Protein AF-A0A7X8H1H9-F1 (afdb_monomer_lite)

Radius of gyration: 20.35 Å; chains: 1; bounding box: 65×46×43 Å

Secondary structure (DSSP, 8-state):
-------------------EEEEEE--STT--SEEEEEEEEEEETTEEEEEEEEEEE-SSTT--EEEEEEEEEEEEESSTT-SEEEEEEEEEEEEEETTEEEEEEEEEEEEEEEEEE-TTSSEEEEEEEEEEEETTTEEEEEEEEEEEEEEETTTTEEEEEEEEE-

Sequence (166 aa):
MRKETTVFFAFLPLAAMAQNFQLHYDFGQGRHYVTTTFEMFKPDEWGNTFFFVDYDFNMDRDHNASLSYMELARCFSLGKTSPFSVQVEYNGGLFAMEGAAFPIQHAFLAGLDYGWHNHNFDRFLNFKVLYKNIVGKHPLSFQLTGVWDLSFYNKRISVCGFADFW

Foldseek 3Di:
DDDDDDDDDDPDPDVDLDFDWDWDQDPDDVRRWIKIKGWDWAADPFGIKIKMWMWTQDQDPVSHTFWTKMKIKDWGDPDPPAQKTKMWMWIWTWGHHVPDIDTGFIKIKIFMKGWDADPVRQKIKIWTWIFIQGPPPRRTDIKIKIWIWHADDPNPDIDTDMDMDD

Structure (mmCIF, N/CA/C/O backbone):
data_AF-A0A7X8H1H9-F1
#
_entry.id   AF-A0A7X8H1H9-F1
#
loop_
_atom_site.group_PDB
_atom_site.id
_atom_site.type_symbol
_atom_site.label_atom_id
_atom_site.label_alt_id
_atom_site.label_comp_id
_atom_site.label_asym_id
_atom_site.label_entity_id
_atom_site.label_seq_id
_atom_site.pdbx_PDB_ins_code
_atom_site.Cartn_x
_atom_site.Cartn_y
_atom_site.Cartn_z
_atom_site.occupancy
_atom_site.B_iso_or_equiv
_atom_site.auth_seq_id
_atom_site.auth_comp_id
_atom_site.auth_asym_id
_atom_site.auth_atom_id
_atom_site.pdbx_PDB_model_num
ATOM 1 N N . MET A 1 1 ? 48.770 -30.177 10.263 1.00 43.16 1 MET A N 1
ATOM 2 C CA . MET A 1 1 ? 47.544 -29.940 11.056 1.00 43.16 1 MET A CA 1
ATOM 3 C C . MET A 1 1 ? 46.744 -28.828 10.394 1.00 43.16 1 MET A C 1
ATOM 5 O O . MET A 1 1 ? 47.131 -27.671 10.505 1.00 43.16 1 MET A O 1
ATOM 9 N N . ARG A 1 2 ? 45.700 -29.167 9.626 1.00 41.50 2 ARG A N 1
ATOM 10 C CA . ARG A 1 2 ? 44.771 -28.172 9.069 1.00 41.50 2 ARG A CA 1
ATOM 11 C C . ARG A 1 2 ? 43.844 -27.727 10.201 1.00 41.50 2 ARG A C 1
ATOM 13 O O . ARG A 1 2 ? 43.256 -28.573 10.862 1.00 41.50 2 ARG A O 1
ATOM 20 N N . LYS A 1 3 ? 43.801 -26.425 10.477 1.00 45.12 3 LYS A N 1
ATOM 21 C CA . LYS A 1 3 ? 42.867 -25.844 11.445 1.00 45.12 3 LYS A CA 1
ATOM 22 C C . LYS A 1 3 ? 41.526 -25.707 10.732 1.00 45.12 3 LYS A C 1
ATOM 24 O O . LYS A 1 3 ? 41.422 -24.909 9.807 1.00 45.12 3 LYS A O 1
ATOM 29 N N . GLU A 1 4 ? 40.547 -26.516 11.111 1.00 51.12 4 GLU A N 1
ATOM 30 C CA . GLU A 1 4 ? 39.178 -26.354 10.630 1.00 51.12 4 GLU A CA 1
ATOM 31 C C . GLU A 1 4 ? 38.503 -25.263 11.459 1.00 51.12 4 GLU A C 1
ATOM 33 O O . GLU A 1 4 ? 38.287 -25.409 12.662 1.00 51.12 4 GLU A O 1
ATOM 38 N N . THR A 1 5 ? 38.235 -24.122 10.831 1.00 55.78 5 THR A N 1
ATOM 39 C CA . THR A 1 5 ? 37.478 -23.038 11.452 1.00 55.78 5 THR A CA 1
ATOM 40 C C . THR A 1 5 ? 35.996 -23.367 11.325 1.00 55.78 5 THR A C 1
ATOM 42 O O . THR A 1 5 ? 35.409 -23.216 10.259 1.00 55.78 5 THR A O 1
ATOM 45 N N . THR A 1 6 ? 35.390 -23.836 12.413 1.00 54.75 6 THR A N 1
ATOM 46 C CA . THR A 1 6 ? 33.934 -24.008 12.499 1.00 54.75 6 THR A CA 1
ATOM 47 C C . THR A 1 6 ? 33.301 -22.657 12.830 1.00 54.75 6 THR A C 1
ATOM 49 O O . THR A 1 6 ? 33.588 -22.084 13.880 1.00 54.75 6 THR A O 1
ATOM 52 N N . VAL A 1 7 ? 32.455 -22.136 11.940 1.00 53.81 7 VAL A N 1
ATOM 53 C CA . VAL A 1 7 ? 31.658 -20.925 12.185 1.00 53.81 7 VAL A CA 1
ATOM 54 C C . VAL A 1 7 ? 30.298 -21.351 12.729 1.00 53.81 7 VAL A C 1
ATOM 56 O O . VAL A 1 7 ? 29.532 -22.022 12.044 1.00 53.81 7 VAL A O 1
ATOM 59 N N . PHE A 1 8 ? 30.000 -20.965 13.968 1.00 43.31 8 PHE A N 1
ATOM 60 C CA . PHE A 1 8 ? 28.682 -21.140 14.575 1.00 43.31 8 PHE A CA 1
ATOM 61 C C . PHE A 1 8 ? 27.807 -19.930 14.220 1.00 43.31 8 PHE A C 1
ATOM 63 O O . PHE A 1 8 ? 28.036 -18.831 14.721 1.00 43.31 8 PHE A O 1
ATOM 70 N N . PHE A 1 9 ? 26.798 -20.122 13.368 1.00 42.84 9 PHE A N 1
ATOM 71 C CA . PHE A 1 9 ? 25.719 -19.147 13.202 1.00 42.84 9 PHE A CA 1
ATOM 72 C C . PHE A 1 9 ? 24.697 -19.353 14.323 1.00 42.84 9 PHE A C 1
ATOM 74 O O . PHE A 1 9 ? 23.871 -20.262 14.274 1.00 42.84 9 PHE A O 1
ATOM 81 N N . ALA A 1 10 ? 24.769 -18.520 15.358 1.00 50.84 10 ALA A N 1
ATOM 82 C CA . ALA A 1 10 ? 23.723 -18.442 16.367 1.00 50.84 10 ALA A CA 1
ATOM 83 C C . ALA A 1 10 ? 22.570 -17.582 15.824 1.00 50.84 10 ALA A C 1
ATOM 85 O O . ALA A 1 10 ? 22.675 -16.358 15.769 1.00 50.84 10 ALA A O 1
ATOM 86 N N . PHE A 1 11 ? 21.464 -18.215 15.425 1.00 46.91 11 PHE A N 1
ATOM 87 C CA . PHE A 1 11 ? 20.194 -17.520 15.213 1.00 46.91 11 PHE A CA 1
ATOM 88 C C . PHE A 1 11 ? 19.607 -17.164 16.582 1.00 46.91 11 PHE A C 1
ATOM 90 O O . PHE A 1 11 ? 18.949 -17.978 17.226 1.00 46.91 11 PHE A O 1
ATOM 97 N N . LEU A 1 12 ? 19.880 -15.947 17.049 1.00 45.72 12 LEU A N 1
ATOM 98 C CA . LEU A 1 12 ? 19.137 -15.355 18.155 1.00 45.72 12 LEU A CA 1
ATOM 99 C C . LEU A 1 12 ? 17.763 -14.926 17.620 1.00 45.72 12 LEU A C 1
ATOM 101 O O . LEU A 1 12 ? 17.720 -14.091 16.713 1.00 45.72 12 LEU A O 1
ATOM 105 N N . PRO A 1 13 ? 16.641 -15.439 18.153 1.00 44.22 13 PRO A N 1
ATOM 106 C CA . PRO A 1 13 ? 15.338 -14.869 17.863 1.00 44.22 13 PRO A CA 1
ATOM 107 C C . PRO A 1 13 ? 15.267 -13.512 18.570 1.00 44.22 13 PRO A C 1
ATOM 109 O O . PRO A 1 13 ? 14.879 -13.415 19.733 1.00 44.22 13 PRO A O 1
ATOM 112 N N . LEU A 1 14 ? 15.680 -12.443 17.885 1.00 49.53 14 LEU A N 1
ATOM 113 C CA . LEU A 1 14 ? 15.191 -11.116 18.238 1.00 49.53 14 LEU A CA 1
ATOM 114 C C . LEU A 1 14 ? 13.672 -11.171 18.096 1.00 49.53 14 LEU A C 1
ATOM 116 O O . LEU A 1 14 ? 13.172 -11.664 17.087 1.00 49.53 14 LEU A O 1
ATOM 120 N N . ALA A 1 15 ? 12.952 -10.702 19.114 1.00 48.34 15 ALA A N 1
ATOM 121 C CA . ALA A 1 15 ? 11.514 -10.498 19.042 1.00 48.34 15 ALA A CA 1
ATOM 122 C C . ALA A 1 15 ? 11.225 -9.606 17.825 1.00 48.34 15 ALA A C 1
ATOM 124 O O . ALA A 1 15 ? 11.414 -8.390 17.872 1.00 48.34 15 ALA A O 1
ATOM 125 N N . ALA A 1 16 ? 10.884 -10.235 16.70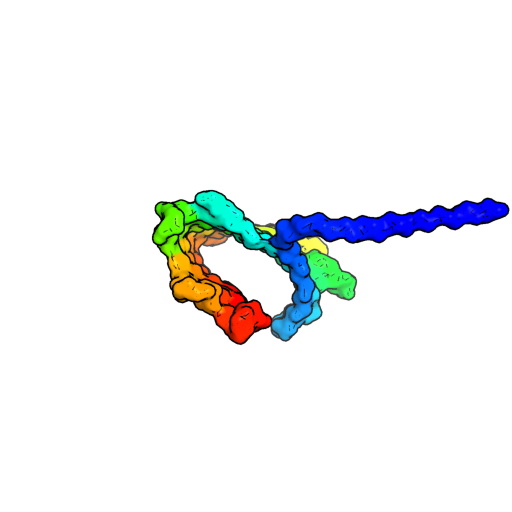2 1.00 47.84 16 ALA A N 1
ATOM 126 C CA . ALA A 1 16 ? 10.714 -9.554 15.440 1.00 47.84 16 ALA A CA 1
ATOM 127 C C . ALA A 1 16 ? 9.473 -8.672 15.564 1.00 47.84 16 ALA A C 1
ATOM 129 O O . ALA A 1 16 ? 8.355 -9.163 15.706 1.00 47.84 16 ALA A O 1
ATOM 130 N N . MET A 1 17 ? 9.678 -7.359 15.513 1.00 55.03 17 MET A N 1
ATOM 131 C CA . MET A 1 17 ? 8.639 -6.431 15.084 1.00 55.03 17 MET A CA 1
ATOM 132 C C . MET A 1 17 ? 8.402 -6.782 13.615 1.00 55.03 17 MET A C 1
ATOM 134 O O . MET A 1 17 ? 9.190 -6.382 12.763 1.00 55.03 17 MET A O 1
ATOM 138 N N . ALA A 1 18 ? 7.454 -7.684 13.360 1.00 58.75 18 ALA A N 1
ATOM 139 C CA . ALA A 1 18 ? 7.379 -8.416 12.104 1.00 58.75 18 ALA A CA 1
ATOM 140 C C . ALA A 1 18 ? 7.253 -7.458 10.911 1.00 58.75 18 ALA A C 1
ATOM 142 O O . ALA A 1 18 ? 6.259 -6.752 10.761 1.00 58.75 18 ALA A O 1
ATOM 143 N N . GLN A 1 19 ? 8.287 -7.447 10.076 1.00 69.25 19 GLN A N 1
ATOM 144 C CA . GLN A 1 19 ? 8.188 -7.047 8.685 1.00 69.25 19 GLN A CA 1
ATOM 145 C 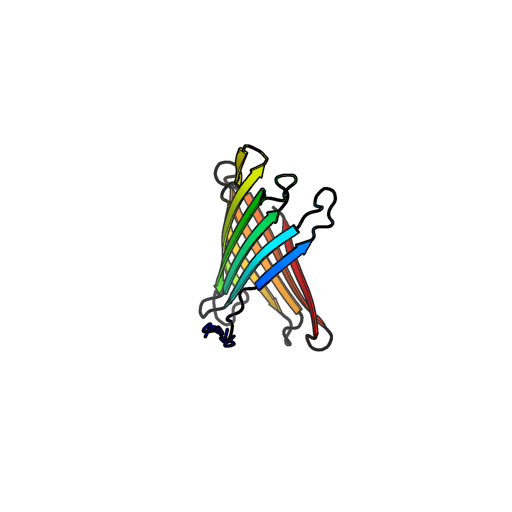C . GLN A 1 19 ? 7.778 -8.306 7.925 1.00 69.25 19 GLN A C 1
ATOM 147 O O . GLN A 1 19 ? 8.396 -9.362 8.090 1.00 69.25 19 GLN A O 1
ATOM 152 N N . ASN A 1 20 ? 6.690 -8.219 7.176 1.00 86.19 20 ASN A N 1
ATOM 153 C CA . ASN A 1 20 ? 6.129 -9.338 6.450 1.00 86.19 20 ASN A CA 1
ATOM 154 C C . ASN A 1 20 ? 6.823 -9.416 5.088 1.00 86.19 20 ASN A C 1
ATOM 156 O O . ASN A 1 20 ? 6.647 -8.535 4.249 1.00 86.19 20 ASN A O 1
ATOM 160 N N . PHE A 1 21 ? 7.661 -10.435 4.897 1.00 91.56 21 PHE A N 1
ATOM 161 C CA . PHE A 1 21 ? 8.276 -10.714 3.605 1.00 91.56 21 PHE A CA 1
ATOM 162 C C . PHE A 1 21 ? 7.556 -11.887 2.953 1.00 91.56 21 PHE A C 1
ATOM 164 O O . PHE A 1 21 ? 7.593 -13.010 3.461 1.00 91.56 21 PHE A O 1
ATOM 171 N N . GLN A 1 22 ? 6.897 -11.605 1.838 1.00 92.31 22 GLN A N 1
ATOM 172 C CA . GLN A 1 22 ? 6.026 -12.534 1.135 1.00 92.31 22 GLN A CA 1
ATOM 173 C C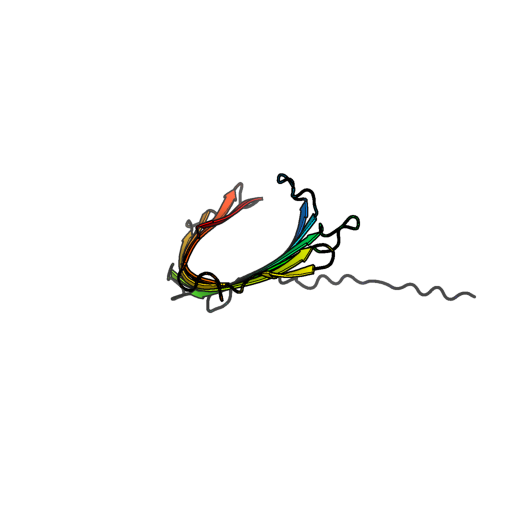 . GLN A 1 22 ? 6.651 -12.905 -0.210 1.00 92.31 22 GLN A C 1
ATOM 175 O O . GLN A 1 22 ? 7.323 -12.092 -0.849 1.00 92.31 22 GLN A O 1
ATOM 180 N N . LEU A 1 23 ? 6.423 -14.147 -0.630 1.00 94.56 23 LEU A N 1
ATOM 181 C CA . LEU A 1 23 ? 6.814 -14.671 -1.933 1.00 94.56 23 LEU A CA 1
ATOM 182 C C . LEU A 1 23 ? 5.566 -15.250 -2.593 1.00 94.56 23 LEU A C 1
ATOM 184 O O . LEU A 1 23 ? 4.997 -16.227 -2.100 1.00 94.56 23 LEU A O 1
ATOM 188 N N . HIS A 1 24 ? 5.158 -14.657 -3.704 1.00 93.19 24 HIS A N 1
ATOM 189 C CA . HIS A 1 24 ? 3.990 -15.058 -4.470 1.00 93.19 24 HIS A CA 1
ATOM 190 C C . HIS A 1 24 ? 4.408 -15.583 -5.839 1.00 93.19 24 HIS A C 1
ATOM 192 O O . HIS A 1 24 ? 5.386 -15.123 -6.426 1.00 93.19 24 HIS A O 1
ATOM 198 N N . TYR A 1 25 ? 3.664 -16.566 -6.341 1.00 95.62 25 TYR A N 1
ATOM 199 C CA . TYR A 1 25 ? 3.680 -16.908 -7.756 1.00 95.62 25 TYR A CA 1
ATOM 200 C C . TYR A 1 25 ? 2.361 -16.442 -8.353 1.00 95.62 25 TYR A C 1
ATOM 202 O O . TYR A 1 25 ? 1.288 -16.876 -7.921 1.00 95.62 25 TYR A O 1
ATOM 210 N N . ASP A 1 26 ? 2.440 -15.547 -9.323 1.00 93.44 26 ASP A N 1
ATOM 211 C CA . ASP A 1 26 ? 1.273 -15.000 -9.979 1.00 93.44 26 ASP A CA 1
ATOM 212 C C . ASP A 1 26 ? 0.721 -16.022 -10.995 1.00 93.44 26 ASP A C 1
ATOM 214 O O . ASP A 1 26 ? 1.414 -16.568 -11.854 1.00 93.44 26 ASP A O 1
ATOM 218 N N . PHE A 1 27 ? -0.575 -16.323 -10.888 1.00 93.75 27 PHE A N 1
ATOM 219 C CA . PHE A 1 27 ? -1.271 -17.245 -11.802 1.00 93.75 27 PHE A CA 1
ATOM 220 C C . PHE A 1 27 ? -2.167 -16.517 -12.812 1.00 93.75 27 PHE A C 1
ATOM 222 O O . PHE A 1 27 ? -2.853 -17.157 -13.610 1.00 93.75 27 PHE A O 1
ATOM 229 N N . GLY A 1 28 ? -2.185 -15.180 -12.776 1.00 91.12 28 GLY A N 1
ATOM 230 C CA . GLY A 1 28 ? -2.969 -14.364 -13.699 1.00 91.12 28 GLY A CA 1
ATOM 231 C C . GLY A 1 28 ? -2.537 -14.568 -15.152 1.00 91.12 28 GLY A C 1
ATOM 232 O O . GLY A 1 28 ? -1.385 -14.897 -15.435 1.00 91.12 28 GLY A O 1
ATOM 233 N N . GLN A 1 29 ? -3.455 -14.354 -16.096 1.00 92.69 29 GLN A N 1
ATOM 234 C CA . GLN A 1 29 ? -3.138 -14.449 -17.521 1.00 92.69 29 GLN A CA 1
ATOM 235 C C . GLN A 1 29 ? -1.999 -13.479 -17.873 1.00 92.69 29 GLN A C 1
ATOM 237 O O . GLN A 1 29 ? -2.128 -12.272 -17.684 1.00 92.69 29 GLN A O 1
ATOM 242 N N . GLY A 1 30 ? -0.883 -14.009 -18.380 1.00 88.62 30 GLY A N 1
ATOM 243 C CA . GLY A 1 30 ? 0.305 -13.210 -18.703 1.00 88.62 30 GLY A CA 1
ATOM 244 C C . GLY A 1 30 ? 1.143 -12.791 -17.490 1.00 88.62 30 GLY A C 1
ATOM 245 O O . GLY A 1 30 ? 2.139 -12.096 -17.663 1.00 88.62 30 GLY A O 1
ATOM 246 N N . ARG A 1 31 ? 0.780 -13.236 -16.280 1.00 91.50 31 ARG A N 1
ATOM 247 C CA . ARG A 1 31 ? 1.505 -12.964 -15.037 1.00 91.50 31 ARG A CA 1
ATOM 248 C C . ARG A 1 31 ? 2.207 -14.204 -14.483 1.00 91.50 31 ARG A C 1
ATOM 250 O O . ARG A 1 31 ? 2.175 -14.425 -13.297 1.00 91.50 31 ARG A O 1
ATOM 257 N N . HIS A 1 32 ? 2.810 -15.051 -15.314 1.00 93.12 32 HIS A N 1
ATOM 258 C CA . HIS A 1 32 ? 3.410 -16.325 -14.872 1.00 93.12 32 HIS A CA 1
ATOM 259 C C . HIS A 1 32 ? 4.820 -16.160 -14.285 1.00 93.12 32 HIS A C 1
ATOM 261 O O . HIS A 1 32 ? 5.785 -16.714 -14.810 1.00 93.12 32 HIS A O 1
ATOM 267 N N . TYR A 1 33 ? 4.946 -15.369 -13.223 1.00 95.19 33 TYR A N 1
ATOM 268 C CA . TYR A 1 33 ? 6.224 -15.005 -12.620 1.00 95.19 33 TYR A CA 1
ATOM 269 C C . TYR A 1 33 ? 6.127 -14.899 -11.098 1.00 95.19 33 TYR A C 1
ATOM 271 O O . TYR A 1 33 ? 5.056 -15.016 -10.508 1.00 95.19 33 TYR A O 1
ATOM 279 N N . VAL A 1 34 ? 7.282 -14.723 -10.464 1.00 96.81 34 VAL A N 1
ATOM 280 C CA . VAL A 1 34 ? 7.388 -14.530 -9.020 1.00 96.81 34 VAL A CA 1
ATOM 281 C C . VAL A 1 34 ? 7.257 -13.049 -8.688 1.00 96.81 34 VAL A C 1
ATOM 283 O O . VAL A 1 34 ? 7.853 -12.217 -9.375 1.00 96.81 34 VAL A O 1
ATOM 286 N N . THR A 1 35 ? 6.558 -12.754 -7.596 1.00 97.00 35 THR A N 1
ATOM 287 C CA . THR A 1 35 ? 6.532 -11.435 -6.966 1.00 97.00 35 THR A CA 1
ATOM 288 C C . THR A 1 35 ? 6.973 -11.548 -5.513 1.00 97.00 35 THR A C 1
ATOM 290 O O . THR A 1 35 ? 6.559 -12.464 -4.797 1.00 97.00 35 THR A O 1
ATOM 293 N N . THR A 1 36 ? 7.839 -10.641 -5.063 1.00 96.88 36 THR A N 1
ATOM 294 C CA . THR A 1 36 ? 8.141 -10.485 -3.635 1.00 96.88 36 THR A CA 1
ATOM 295 C C . THR A 1 36 ? 7.503 -9.220 -3.099 1.00 96.88 36 THR A C 1
ATOM 297 O O . THR A 1 36 ? 7.589 -8.172 -3.730 1.00 96.88 36 THR A O 1
ATOM 300 N N . THR A 1 37 ? 6.925 -9.311 -1.906 1.00 95.88 37 THR A N 1
ATOM 301 C CA . THR A 1 37 ? 6.329 -8.171 -1.204 1.00 95.88 37 THR A CA 1
ATOM 302 C C . THR A 1 37 ? 7.044 -7.992 0.122 1.00 95.88 37 THR A C 1
ATOM 304 O O . THR A 1 37 ? 7.153 -8.931 0.913 1.00 95.88 37 THR A O 1
ATOM 307 N N . PHE A 1 38 ? 7.521 -6.784 0.392 1.00 95.12 38 PHE A N 1
ATOM 308 C CA . PHE A 1 38 ? 7.977 -6.384 1.717 1.00 95.12 38 PHE A CA 1
ATOM 309 C C . PHE A 1 38 ? 6.961 -5.424 2.319 1.00 95.12 38 PHE A C 1
ATOM 311 O O . PHE A 1 38 ? 6.836 -4.302 1.845 1.00 95.12 38 PHE A O 1
ATOM 318 N N . GLU A 1 39 ? 6.248 -5.863 3.349 1.00 93.00 39 GLU A N 1
ATOM 319 C CA . GLU A 1 39 ? 5.095 -5.173 3.925 1.00 93.00 39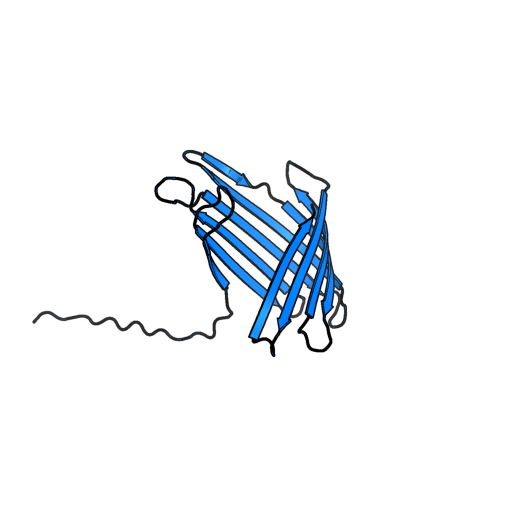 GLU A CA 1
ATOM 320 C C . GLU A 1 39 ? 5.275 -4.940 5.431 1.00 93.00 39 GLU A C 1
ATOM 322 O O . GLU A 1 39 ? 5.886 -5.734 6.153 1.00 93.00 39 GLU A O 1
ATOM 327 N N . MET A 1 40 ? 4.701 -3.851 5.935 1.00 93.12 40 MET A N 1
ATOM 328 C CA . MET A 1 40 ? 4.569 -3.600 7.364 1.00 93.12 40 MET A CA 1
ATOM 329 C C . MET A 1 40 ? 3.259 -2.881 7.664 1.00 93.12 40 MET A C 1
ATOM 331 O O . MET A 1 40 ? 2.932 -1.869 7.049 1.00 93.12 40 MET A O 1
ATOM 335 N N . PHE A 1 41 ? 2.594 -3.324 8.726 1.00 91.44 41 PHE A N 1
ATOM 336 C CA . PHE A 1 41 ? 1.562 -2.560 9.412 1.00 91.44 41 PHE A CA 1
ATOM 337 C C . PHE A 1 41 ? 2.016 -2.267 10.842 1.00 91.44 41 PHE A C 1
ATOM 339 O O . PHE A 1 41 ? 2.348 -3.179 11.601 1.00 91.44 41 PHE A O 1
ATOM 346 N N . LYS A 1 42 ? 2.045 -0.988 11.219 1.00 92.75 42 LYS A N 1
ATOM 347 C CA . LYS A 1 42 ? 2.524 -0.547 12.528 1.00 92.75 42 LYS A CA 1
ATOM 348 C C . LYS A 1 42 ? 1.592 0.495 13.151 1.00 92.75 42 LYS A C 1
ATOM 350 O O . LYS A 1 42 ? 1.628 1.654 12.736 1.00 92.75 42 LYS A O 1
ATOM 355 N N . PRO A 1 43 ? 0.797 0.126 14.167 1.00 91.19 43 PRO A N 1
ATOM 356 C CA . PRO A 1 43 ? 0.062 1.092 14.973 1.00 91.19 43 PRO A CA 1
ATOM 357 C C . PRO A 1 43 ? 0.990 1.855 15.934 1.00 91.19 43 PRO A C 1
ATOM 359 O O . PRO A 1 43 ? 2.026 1.341 16.362 1.00 91.19 43 PRO A O 1
ATOM 362 N N . ASP A 1 44 ? 0.595 3.072 16.299 1.00 93.12 44 ASP A N 1
ATOM 363 C CA . ASP A 1 44 ? 1.218 3.898 17.336 1.00 93.12 44 ASP A CA 1
ATOM 364 C C . ASP A 1 44 ? 0.179 4.776 18.059 1.00 93.12 44 ASP A C 1
ATOM 366 O O . ASP A 1 44 ? -1.026 4.651 17.843 1.00 93.12 44 ASP A O 1
ATOM 370 N N . GLU A 1 45 ? 0.635 5.661 18.950 1.00 92.81 45 GLU A N 1
ATOM 371 C CA . GLU A 1 45 ? -0.240 6.497 19.782 1.00 92.81 45 GLU A CA 1
ATOM 372 C C . GLU A 1 45 ? -1.152 7.444 18.990 1.00 92.81 45 GLU A C 1
ATOM 374 O O . GLU A 1 45 ? -2.167 7.898 19.523 1.00 92.81 45 GLU A O 1
ATOM 379 N N . TRP A 1 46 ? -0.800 7.767 17.744 1.00 93.06 46 TRP A N 1
ATOM 380 C CA . TRP A 1 46 ? -1.515 8.737 16.915 1.00 93.06 46 TRP A CA 1
ATOM 381 C C . TRP A 1 46 ? -2.235 8.088 15.734 1.00 93.06 46 TRP A C 1
ATOM 383 O O . TRP A 1 46 ? -2.872 8.800 14.962 1.00 93.06 46 TRP A O 1
ATOM 393 N N . GLY A 1 47 ? -2.162 6.766 15.576 1.00 94.38 47 GLY A N 1
ATOM 394 C CA . GLY A 1 47 ? -2.840 6.039 14.508 1.00 94.38 47 GLY A CA 1
ATOM 395 C C . GLY A 1 47 ? -2.039 4.835 14.033 1.00 94.38 47 GLY A C 1
ATOM 396 O O . GLY A 1 47 ? -1.685 3.972 14.833 1.00 94.38 47 GLY A O 1
ATOM 397 N N . ASN A 1 48 ? -1.798 4.733 12.727 1.00 93.75 48 ASN A N 1
ATOM 398 C CA . ASN A 1 48 ? -1.041 3.625 12.151 1.00 93.75 48 ASN A CA 1
ATOM 399 C C . ASN A 1 48 ? -0.310 4.016 10.864 1.00 93.75 48 ASN A C 1
ATOM 401 O O . ASN A 1 48 ? -0.700 4.944 10.157 1.00 93.75 48 ASN A O 1
ATOM 405 N N . THR A 1 49 ? 0.766 3.291 10.585 1.00 95.75 49 THR A N 1
ATOM 406 C CA . THR A 1 49 ? 1.524 3.361 9.340 1.00 95.75 49 THR A CA 1
ATOM 407 C C . THR A 1 49 ? 1.446 2.013 8.645 1.00 95.75 49 THR A C 1
ATOM 409 O O . THR A 1 49 ? 1.741 0.984 9.255 1.00 95.75 49 THR A O 1
ATOM 412 N N . PHE A 1 50 ? 1.097 2.037 7.369 1.00 94.69 50 PHE A N 1
ATOM 413 C CA . PHE A 1 50 ? 1.154 0.895 6.475 1.00 94.69 50 PHE A CA 1
ATOM 414 C C . PHE A 1 50 ? 2.130 1.208 5.347 1.00 94.69 50 PHE A C 1
ATOM 416 O O . PHE A 1 50 ? 2.166 2.333 4.852 1.00 94.69 50 PHE A O 1
ATOM 423 N N . PHE A 1 51 ? 2.948 0.242 4.956 1.00 95.38 51 PHE A N 1
ATOM 424 C CA . PHE A 1 51 ? 3.705 0.354 3.719 1.00 95.38 51 PHE A CA 1
ATOM 425 C C . PHE A 1 51 ? 3.897 -1.021 3.103 1.00 95.38 51 PHE A C 1
ATOM 427 O O . PHE A 1 51 ? 3.984 -2.018 3.827 1.00 95.38 51 PHE A O 1
ATOM 434 N N . PHE A 1 52 ? 4.061 -1.047 1.786 1.00 95.94 52 PHE A N 1
ATOM 435 C CA . PHE A 1 52 ? 4.628 -2.200 1.107 1.00 95.94 52 PHE A CA 1
ATOM 436 C C . PHE A 1 52 ? 5.502 -1.797 -0.076 1.00 95.94 52 PHE A C 1
ATOM 438 O O . PHE A 1 52 ? 5.391 -0.688 -0.600 1.00 95.94 52 PHE A O 1
ATOM 445 N N . VAL A 1 53 ? 6.383 -2.712 -0.477 1.00 97.56 53 VAL A N 1
ATOM 446 C CA . VAL A 1 53 ? 7.115 -2.662 -1.742 1.00 97.56 53 VAL A CA 1
ATOM 447 C C . VAL A 1 53 ? 6.995 -4.011 -2.439 1.00 97.56 53 VAL A C 1
ATOM 449 O O . VAL A 1 53 ? 7.419 -5.018 -1.871 1.00 97.56 53 VAL A O 1
ATOM 452 N N . ASP A 1 54 ? 6.475 -4.010 -3.661 1.00 97.25 54 ASP A N 1
ATOM 453 C CA . ASP A 1 54 ? 6.416 -5.175 -4.541 1.00 97.25 54 ASP A CA 1
ATOM 454 C C . ASP A 1 54 ? 7.553 -5.165 -5.556 1.00 97.25 54 ASP A C 1
ATOM 456 O O . ASP A 1 54 ? 7.875 -4.114 -6.119 1.00 97.25 54 ASP A O 1
ATOM 460 N N . TYR A 1 55 ? 8.106 -6.344 -5.836 1.00 97.81 55 TYR A N 1
ATOM 461 C CA . TYR A 1 55 ? 8.982 -6.594 -6.974 1.00 97.81 55 TYR A CA 1
ATOM 462 C C . TYR A 1 55 ? 8.453 -7.737 -7.832 1.00 97.81 55 TYR A C 1
ATOM 464 O O . TYR A 1 55 ? 8.371 -8.862 -7.347 1.00 97.81 55 TYR A O 1
ATOM 472 N N . ASP A 1 56 ? 8.181 -7.469 -9.109 1.00 97.38 56 ASP A N 1
ATOM 473 C CA . ASP A 1 56 ? 7.853 -8.500 -10.102 1.00 97.38 56 ASP A CA 1
ATOM 474 C C . ASP A 1 56 ? 9.140 -8.950 -10.813 1.00 97.38 56 ASP A C 1
ATOM 476 O O . ASP A 1 56 ? 9.959 -8.120 -11.216 1.00 97.38 56 ASP A O 1
ATOM 480 N N . PHE A 1 57 ? 9.320 -10.260 -10.996 1.00 96.81 57 PHE A N 1
ATOM 481 C CA . PHE A 1 57 ? 10.521 -10.865 -11.589 1.00 96.81 57 PHE A CA 1
ATOM 482 C C . PHE A 1 57 ? 10.228 -11.454 -12.972 1.00 96.81 57 PHE A C 1
ATOM 484 O O . PHE A 1 57 ? 10.103 -12.670 -13.135 1.00 96.81 57 PHE A O 1
ATOM 491 N N . ASN A 1 58 ? 10.067 -10.589 -13.981 1.00 95.38 58 ASN A N 1
ATOM 492 C CA . ASN A 1 58 ? 9.687 -11.014 -15.336 1.00 95.38 58 ASN A CA 1
ATOM 493 C C . ASN A 1 58 ? 10.344 -10.237 -16.491 1.00 95.38 58 ASN A C 1
ATOM 495 O O . ASN A 1 58 ? 9.843 -10.299 -17.613 1.00 95.38 58 ASN A O 1
ATOM 499 N N . MET A 1 59 ? 11.423 -9.488 -16.239 1.00 94.12 59 MET A N 1
ATOM 500 C CA . MET A 1 59 ? 11.978 -8.572 -17.245 1.00 94.12 59 MET A CA 1
ATOM 501 C C . MET A 1 59 ? 12.513 -9.294 -18.489 1.00 94.12 59 MET A C 1
ATOM 503 O O . MET A 1 59 ? 12.382 -8.788 -19.601 1.00 94.12 59 MET A O 1
ATOM 507 N N . ASP A 1 60 ? 13.126 -10.459 -18.297 1.00 90.75 60 ASP A N 1
ATOM 508 C CA . ASP A 1 60 ? 13.819 -11.227 -19.326 1.00 90.75 60 ASP A CA 1
ATOM 509 C C . ASP A 1 60 ? 13.784 -12.734 -19.013 1.00 90.75 60 ASP A C 1
ATOM 511 O O . ASP A 1 60 ? 13.089 -13.195 -18.105 1.00 90.75 60 ASP A O 1
ATOM 515 N N . ARG A 1 61 ? 14.542 -13.526 -19.782 1.00 90.31 61 ARG A N 1
ATOM 516 C CA . ARG A 1 61 ? 14.635 -14.987 -19.611 1.00 90.31 61 ARG A CA 1
ATOM 517 C C . ARG A 1 61 ? 15.247 -15.411 -18.276 1.00 90.31 61 ARG A C 1
ATOM 519 O O . ARG A 1 61 ? 14.995 -16.533 -17.839 1.00 90.31 61 ARG A O 1
ATOM 526 N N . ASP A 1 62 ? 16.022 -14.533 -17.649 1.00 92.50 62 ASP A N 1
ATOM 527 C CA . ASP A 1 62 ? 16.677 -14.781 -16.368 1.00 92.50 62 ASP A CA 1
ATOM 528 C C . ASP A 1 62 ? 15.819 -14.294 -15.186 1.00 92.50 62 ASP A C 1
ATOM 530 O O . ASP A 1 62 ? 16.230 -14.427 -14.035 1.00 92.50 62 ASP A O 1
ATOM 534 N N . HIS A 1 63 ? 14.597 -13.810 -15.455 1.00 92.56 63 HIS A N 1
ATOM 535 C CA . HIS A 1 63 ? 13.633 -13.331 -14.460 1.00 92.56 63 HIS A CA 1
ATOM 536 C C . HIS A 1 63 ? 14.192 -12.184 -13.610 1.00 92.56 63 HIS A C 1
ATOM 538 O O . HIS A 1 63 ? 13.959 -12.113 -12.403 1.00 92.56 63 HIS A O 1
ATOM 544 N N . ASN A 1 64 ? 14.930 -11.260 -14.231 1.00 94.75 64 ASN A N 1
ATOM 545 C CA . ASN A 1 64 ? 15.339 -10.040 -13.543 1.00 94.75 64 ASN A CA 1
ATOM 546 C C . ASN A 1 64 ? 14.117 -9.192 -13.131 1.00 94.75 64 ASN A C 1
ATOM 548 O O . ASN A 1 64 ? 13.039 -9.279 -13.732 1.00 94.75 64 ASN A O 1
ATOM 552 N N . ALA A 1 65 ? 14.293 -8.363 -12.098 1.00 96.06 65 ALA A N 1
ATOM 553 C CA . ALA A 1 65 ? 13.234 -7.497 -11.589 1.00 96.06 65 ALA A CA 1
ATOM 554 C C . ALA A 1 65 ? 12.786 -6.484 -12.657 1.00 96.06 65 ALA A C 1
ATOM 556 O O . ALA A 1 65 ? 13.601 -5.744 -13.209 1.00 96.06 65 ALA A O 1
ATOM 557 N N . SER A 1 66 ? 11.486 -6.450 -12.921 1.00 96.19 66 SER A N 1
ATOM 558 C CA . SER A 1 66 ? 10.823 -5.590 -13.907 1.00 96.19 66 SER A CA 1
ATOM 559 C C . SER A 1 66 ? 9.896 -4.562 -13.273 1.00 96.19 66 SER A C 1
ATOM 561 O O . SER A 1 66 ? 9.505 -3.595 -13.918 1.00 96.19 66 SER A O 1
ATOM 563 N N . LEU A 1 67 ? 9.522 -4.747 -12.013 1.00 97.44 67 LEU A N 1
ATOM 564 C CA . LEU A 1 67 ? 8.698 -3.807 -11.273 1.00 97.44 67 LEU A CA 1
ATOM 565 C C . LEU A 1 67 ? 9.336 -3.562 -9.916 1.00 97.44 67 LEU A C 1
ATOM 567 O O . LEU A 1 67 ? 9.846 -4.482 -9.287 1.00 97.44 67 LEU A O 1
ATOM 571 N N . SER A 1 68 ? 9.273 -2.318 -9.469 1.00 97.75 68 SER A N 1
ATOM 572 C CA . SER A 1 68 ? 9.312 -1.965 -8.061 1.00 97.75 68 SER A CA 1
ATOM 573 C C . SER A 1 68 ? 8.167 -0.998 -7.823 1.00 97.75 68 SER A C 1
ATOM 575 O O . SER A 1 68 ? 8.178 0.098 -8.380 1.00 97.75 68 SER A O 1
ATOM 577 N N . TYR A 1 69 ? 7.163 -1.393 -7.053 1.00 98.00 69 TYR A N 1
ATOM 578 C CA . TYR A 1 69 ? 6.035 -0.530 -6.707 1.00 98.00 69 TYR A CA 1
ATOM 579 C C . TYR A 1 69 ? 5.973 -0.368 -5.197 1.00 98.00 69 TYR A C 1
ATOM 581 O O . TYR A 1 69 ? 6.110 -1.348 -4.479 1.00 98.00 69 TYR A O 1
ATOM 589 N N . MET A 1 70 ? 5.789 0.858 -4.718 1.00 97.81 70 MET A N 1
ATOM 590 C CA . MET A 1 70 ? 5.714 1.176 -3.299 1.00 97.81 70 MET A CA 1
ATOM 591 C C . MET A 1 70 ? 4.452 1.965 -2.991 1.00 97.81 70 MET A C 1
ATOM 593 O O . MET A 1 70 ? 4.116 2.913 -3.703 1.00 97.81 70 MET A O 1
ATOM 597 N N . GLU A 1 71 ? 3.860 1.632 -1.853 1.00 97.94 71 GLU A N 1
ATOM 598 C CA . GLU A 1 71 ? 2.856 2.427 -1.160 1.00 97.94 71 GLU A CA 1
ATOM 599 C C . GLU A 1 71 ? 3.345 2.723 0.260 1.00 97.94 71 GLU A C 1
ATOM 601 O O . GLU A 1 71 ? 3.859 1.845 0.955 1.00 97.94 71 GLU A O 1
ATOM 606 N N . LEU A 1 72 ? 3.182 3.971 0.694 1.00 98.06 72 LEU A N 1
ATOM 607 C CA . LEU A 1 72 ? 3.395 4.405 2.070 1.00 98.06 72 LEU A CA 1
ATOM 608 C C . LEU A 1 72 ? 2.173 5.195 2.522 1.00 98.06 72 LEU A C 1
ATOM 610 O O . LEU A 1 72 ? 1.973 6.331 2.093 1.00 98.06 72 LEU A O 1
ATOM 614 N N . ALA A 1 73 ? 1.399 4.615 3.430 1.00 97.69 73 ALA A N 1
ATOM 615 C CA . ALA A 1 73 ? 0.195 5.200 3.990 1.00 97.69 73 ALA A CA 1
ATOM 616 C C . ALA A 1 73 ? 0.361 5.494 5.485 1.00 97.69 73 ALA A C 1
ATOM 618 O O . ALA A 1 73 ? 0.880 4.695 6.270 1.00 97.69 73 ALA A O 1
ATOM 619 N N . ARG A 1 74 ? -0.130 6.660 5.900 1.00 97.81 74 ARG A N 1
ATOM 620 C CA . ARG A 1 74 ? -0.208 7.087 7.292 1.00 97.81 74 ARG A CA 1
ATOM 621 C C . ARG A 1 74 ? -1.635 7.498 7.615 1.00 97.81 74 ARG A C 1
ATOM 623 O O . ARG A 1 74 ? -2.147 8.459 7.044 1.00 97.81 74 ARG A O 1
ATOM 630 N N . CYS A 1 75 ? -2.236 6.819 8.583 1.00 97.06 75 CYS A N 1
ATOM 631 C CA . CYS A 1 75 ? -3.522 7.196 9.152 1.00 97.06 75 CYS A CA 1
ATOM 632 C C . CYS A 1 75 ? -3.313 7.847 10.523 1.00 97.06 75 CYS A C 1
ATOM 634 O O . CYS A 1 75 ? -2.670 7.278 11.406 1.00 97.06 75 CYS A O 1
ATOM 636 N N . PHE A 1 76 ? -3.881 9.037 10.708 1.00 97.81 76 PHE A N 1
ATOM 637 C CA . PHE A 1 76 ? -3.925 9.772 11.967 1.00 97.81 76 PHE A CA 1
ATOM 638 C C . PHE A 1 76 ? -5.312 9.639 12.589 1.00 97.81 76 PHE A C 1
ATOM 640 O O . PHE A 1 76 ? -6.291 10.139 12.037 1.00 97.81 76 PHE A O 1
ATOM 647 N N . SER A 1 77 ? -5.405 8.983 13.741 1.00 96.06 77 SER A N 1
ATOM 648 C CA . SER A 1 77 ? -6.663 8.842 14.470 1.00 96.06 77 SER A CA 1
ATOM 649 C C . SER A 1 77 ? -7.182 10.209 14.922 1.00 96.06 77 SER A C 1
ATOM 651 O O . SER A 1 77 ? -6.440 11.005 15.497 1.00 96.06 77 SER A O 1
ATOM 653 N N . LEU A 1 78 ? -8.479 10.467 14.723 1.00 96.62 78 LEU A N 1
ATOM 654 C CA . LEU A 1 78 ? -9.137 11.684 15.221 1.00 96.62 78 LEU A CA 1
ATOM 655 C C . LEU A 1 78 ? -9.524 11.597 16.708 1.00 96.62 78 LEU A C 1
ATOM 657 O O . LEU A 1 78 ? -10.257 12.442 17.218 1.00 96.62 78 LEU A O 1
ATOM 661 N N . GLY A 1 79 ? -9.040 10.577 17.416 1.00 91.75 79 GLY A N 1
ATOM 662 C CA . GLY A 1 79 ? -9.219 10.404 18.851 1.00 91.75 79 GLY A CA 1
ATOM 663 C C . GLY A 1 79 ? -9.344 8.934 19.232 1.00 91.75 79 GLY A C 1
ATOM 664 O O . GLY A 1 79 ? -9.793 8.113 18.442 1.00 91.75 79 GLY A O 1
ATOM 665 N N . LYS A 1 80 ? -9.012 8.604 20.485 1.00 84.56 80 LYS A N 1
ATOM 666 C CA . LYS A 1 80 ? -8.938 7.213 20.980 1.00 84.56 80 LYS A CA 1
ATOM 667 C C . LYS A 1 80 ? -10.211 6.384 20.774 1.00 84.56 80 LYS A C 1
ATOM 669 O O . LYS A 1 80 ? -10.129 5.167 20.681 1.00 84.56 80 LYS A O 1
ATOM 674 N N . THR A 1 81 ? -11.374 7.030 20.755 1.00 87.19 81 THR A N 1
ATOM 675 C CA . THR A 1 81 ? -12.686 6.391 20.567 1.00 87.19 81 THR A CA 1
ATOM 676 C C . THR A 1 81 ? -13.346 6.768 19.243 1.00 87.19 81 THR A C 1
ATOM 678 O O . THR A 1 81 ? -14.465 6.334 18.976 1.00 87.19 81 THR A O 1
ATOM 681 N N . SER A 1 82 ? -12.695 7.605 18.431 1.00 93.12 82 SER A N 1
ATOM 682 C CA . SER A 1 82 ? -13.230 8.017 17.139 1.00 93.12 82 SER A CA 1
ATOM 683 C C . SER A 1 82 ? -13.095 6.864 16.145 1.00 93.12 82 SER A C 1
ATOM 685 O O . SER A 1 82 ? -11.997 6.323 16.009 1.00 93.12 82 SER A O 1
ATOM 687 N N . PRO A 1 83 ? -14.154 6.519 15.394 1.00 95.25 83 PRO A N 1
ATOM 688 C CA . PRO A 1 83 ? -14.029 5.597 14.272 1.00 95.25 83 PRO A CA 1
ATOM 689 C C . PRO A 1 83 ? -13.380 6.265 13.050 1.00 95.25 83 PRO A C 1
ATOM 691 O O . PRO A 1 83 ? -13.146 5.602 12.050 1.00 95.25 83 PRO A O 1
ATOM 694 N N . PHE A 1 84 ? -13.110 7.573 13.101 1.00 97.44 84 PHE A N 1
ATOM 695 C CA . PHE A 1 84 ? -12.543 8.326 11.989 1.00 97.44 84 PHE A CA 1
ATOM 696 C C . PHE A 1 84 ? -11.046 8.581 12.159 1.00 97.44 84 PHE A C 1
ATOM 698 O O . PHE A 1 84 ? -10.583 8.935 13.249 1.00 97.44 84 PHE A O 1
ATOM 705 N N . SER A 1 85 ? -10.326 8.492 11.045 1.00 97.75 85 SER A N 1
ATOM 706 C CA . SER A 1 85 ? -8.924 8.877 10.897 1.00 97.75 85 SER A CA 1
ATOM 707 C C . SER A 1 85 ? -8.728 9.730 9.639 1.00 97.75 85 SER A C 1
ATOM 709 O O . SER A 1 85 ? -9.530 9.679 8.707 1.00 97.75 85 SER A O 1
ATOM 711 N N . VAL A 1 86 ? -7.659 10.522 9.605 1.00 98.31 86 VAL A N 1
ATOM 712 C CA . VAL A 1 86 ? -7.188 11.213 8.396 1.00 98.31 86 VAL A CA 1
ATOM 713 C C . VAL A 1 86 ? -6.074 10.389 7.775 1.00 98.31 86 VAL A C 1
ATOM 715 O O . VAL A 1 86 ? -5.087 10.102 8.448 1.00 98.31 86 VAL A O 1
ATOM 718 N N . GLN A 1 87 ? -6.208 10.034 6.502 1.00 98.31 87 GLN A N 1
ATOM 719 C CA . GLN A 1 87 ? -5.183 9.312 5.757 1.00 98.31 87 GLN A CA 1
ATOM 720 C C . GLN A 1 87 ? -4.380 10.265 4.878 1.00 98.31 87 GLN A C 1
ATOM 722 O O . GLN A 1 87 ? -4.942 11.154 4.237 1.00 98.31 87 GLN A O 1
ATOM 727 N N . VAL A 1 88 ? -3.072 10.032 4.819 1.00 98.44 88 VAL A N 1
ATOM 728 C CA . VAL A 1 88 ? -2.175 10.524 3.772 1.00 98.44 88 VAL A CA 1
ATOM 729 C C . VAL A 1 88 ? -1.393 9.346 3.212 1.00 98.44 88 VAL A C 1
ATOM 731 O O . VAL A 1 88 ? -0.985 8.463 3.962 1.00 98.44 88 VAL A O 1
ATOM 734 N N . GLU A 1 89 ? -1.202 9.306 1.904 1.00 98.44 89 GLU A N 1
ATOM 735 C CA . GLU A 1 89 ? -0.598 8.167 1.222 1.00 98.44 89 GLU A CA 1
ATOM 736 C C . GLU A 1 89 ? 0.214 8.624 0.008 1.00 98.44 89 GLU A C 1
ATOM 738 O O . GLU A 1 89 ? -0.113 9.614 -0.655 1.00 98.44 89 GLU A O 1
ATOM 743 N N . TYR A 1 90 ? 1.310 7.917 -0.245 1.00 98.44 90 TYR A N 1
ATOM 744 C CA . TYR A 1 90 ? 2.161 8.086 -1.411 1.00 98.44 90 TYR A CA 1
ATOM 745 C C . TYR A 1 90 ? 2.333 6.751 -2.122 1.00 98.44 90 TYR A C 1
ATOM 747 O O . TYR A 1 90 ? 2.783 5.788 -1.499 1.00 98.44 90 TYR A O 1
ATOM 755 N N . ASN A 1 91 ? 2.101 6.761 -3.436 1.00 98.06 91 ASN A N 1
ATOM 756 C CA . ASN A 1 91 ? 2.318 5.616 -4.308 1.00 98.06 91 ASN A CA 1
ATOM 757 C C . ASN A 1 91 ? 3.267 5.999 -5.441 1.00 98.06 91 ASN A C 1
ATOM 759 O O . ASN A 1 91 ? 3.205 7.102 -5.997 1.00 98.06 91 ASN A O 1
ATOM 763 N N . GLY A 1 92 ? 4.141 5.078 -5.820 1.00 98.00 92 GLY A N 1
ATOM 764 C CA . GLY A 1 92 ? 5.050 5.280 -6.938 1.00 98.00 92 GLY A CA 1
ATOM 765 C C . GLY A 1 92 ? 5.990 4.106 -7.115 1.00 98.00 92 GLY A C 1
ATOM 766 O O . GLY A 1 92 ? 5.882 3.095 -6.430 1.00 98.00 92 GLY A O 1
ATOM 767 N N . GLY A 1 93 ? 6.926 4.235 -8.045 1.00 97.56 93 GLY A N 1
ATOM 768 C CA . GLY A 1 93 ? 7.810 3.124 -8.346 1.00 97.56 93 GLY A CA 1
ATOM 769 C C . GLY A 1 93 ? 8.500 3.232 -9.690 1.00 97.56 93 GLY A C 1
ATOM 770 O O . GLY A 1 93 ? 8.576 4.301 -10.299 1.00 97.56 93 GLY A O 1
ATOM 771 N N . LEU A 1 94 ? 8.987 2.092 -10.151 1.00 97.62 94 LEU A N 1
ATOM 772 C CA . LEU A 1 94 ? 9.702 1.924 -11.399 1.00 97.62 94 LEU A CA 1
ATOM 773 C C . LEU A 1 94 ? 9.169 0.686 -12.112 1.00 97.62 94 LEU A C 1
ATOM 775 O O . LEU A 1 94 ? 9.049 -0.379 -11.516 1.00 97.62 94 LEU A O 1
ATOM 779 N N . PHE A 1 95 ? 8.889 0.833 -13.396 1.00 96.56 95 PHE A N 1
ATOM 780 C CA . PHE A 1 95 ? 8.630 -0.273 -14.299 1.00 96.56 95 PHE A CA 1
ATOM 781 C C . PHE A 1 95 ? 9.787 -0.370 -15.291 1.00 96.56 95 PHE A C 1
ATOM 783 O O . PHE A 1 95 ? 10.209 0.635 -15.855 1.00 96.56 95 PHE A O 1
ATOM 790 N N . ALA A 1 96 ? 10.302 -1.564 -15.517 1.00 95.50 96 ALA A N 1
ATOM 791 C CA . ALA A 1 96 ? 11.408 -1.844 -16.407 1.00 95.50 96 ALA A CA 1
ATOM 792 C C . ALA A 1 96 ? 11.030 -2.945 -17.398 1.00 95.50 96 ALA A C 1
ATOM 794 O O . ALA A 1 96 ? 10.283 -3.875 -17.103 1.00 95.50 96 ALA A O 1
ATOM 795 N N . MET A 1 97 ? 11.574 -2.807 -18.595 1.00 92.25 97 MET A N 1
ATOM 796 C CA . MET A 1 97 ? 11.553 -3.794 -19.663 1.00 92.25 97 MET A CA 1
ATOM 797 C C . MET A 1 97 ? 12.971 -3.907 -20.223 1.00 92.25 97 MET A C 1
ATOM 799 O O . MET A 1 97 ? 13.823 -3.061 -19.944 1.00 92.25 97 MET A O 1
ATOM 803 N N . GLU A 1 98 ? 13.240 -4.927 -21.031 1.00 91.38 98 GLU A N 1
ATOM 804 C CA . GLU A 1 98 ? 14.568 -5.112 -21.616 1.00 91.38 98 GLU A CA 1
ATOM 805 C C . GLU A 1 98 ? 15.045 -3.835 -22.345 1.00 91.38 98 GLU A C 1
ATOM 807 O O . GLU A 1 98 ? 14.434 -3.369 -23.307 1.00 91.38 98 GLU A O 1
ATOM 812 N N . GLY A 1 99 ? 16.125 -3.232 -21.835 1.00 91.31 99 GLY A N 1
ATOM 813 C CA . GLY A 1 99 ? 16.738 -2.022 -22.393 1.00 91.31 99 GLY A CA 1
ATOM 814 C C . GLY A 1 99 ? 16.105 -0.680 -21.996 1.00 91.31 99 GLY A C 1
ATOM 815 O O . GLY A 1 99 ? 16.606 0.353 -22.443 1.00 91.31 99 GLY A O 1
ATOM 816 N N . ALA A 1 100 ? 15.054 -0.643 -21.166 1.00 94.19 100 ALA A N 1
ATOM 817 C CA . ALA A 1 100 ? 14.423 0.611 -20.744 1.00 94.19 100 ALA A CA 1
ATOM 818 C C . ALA A 1 100 ? 13.784 0.547 -19.347 1.00 94.19 100 ALA A C 1
ATOM 820 O O . ALA A 1 100 ? 13.235 -0.470 -18.937 1.00 94.19 100 ALA A O 1
ATOM 821 N N . ALA A 1 101 ? 13.786 1.677 -18.638 1.00 94.94 101 ALA A N 1
ATOM 822 C CA . ALA A 1 101 ? 13.086 1.837 -17.367 1.00 94.94 101 ALA A CA 1
ATOM 823 C C . ALA A 1 101 ? 12.262 3.128 -17.367 1.00 94.94 101 ALA A C 1
ATOM 825 O O . ALA A 1 101 ? 12.709 4.174 -17.840 1.00 94.94 101 ALA A O 1
ATOM 826 N N . PHE A 1 102 ? 11.052 3.043 -16.828 1.00 96.06 102 PHE A N 1
ATOM 827 C CA . PHE A 1 102 ? 10.045 4.089 -16.823 1.00 96.06 102 PHE A CA 1
ATOM 828 C C . PHE A 1 102 ? 9.555 4.318 -15.392 1.00 96.06 102 PHE A C 1
ATOM 830 O O . PHE A 1 102 ? 9.174 3.362 -14.712 1.00 96.06 102 PHE A O 1
ATOM 837 N N . PRO A 1 103 ? 9.527 5.570 -14.911 1.00 96.00 103 PRO A N 1
ATOM 838 C CA . PRO A 1 103 ? 8.957 5.857 -13.606 1.00 96.00 103 PRO A CA 1
ATOM 839 C C . PRO A 1 103 ? 7.447 5.604 -13.625 1.00 96.00 103 PRO A C 1
ATOM 841 O O . PRO A 1 103 ? 6.737 6.033 -14.541 1.00 96.00 103 PRO A O 1
ATOM 844 N N . ILE A 1 104 ? 6.946 4.962 -12.574 1.00 96.38 104 ILE A N 1
ATOM 845 C CA . ILE A 1 104 ? 5.522 4.987 -12.247 1.00 96.38 104 ILE A CA 1
ATOM 846 C C . ILE A 1 104 ? 5.245 6.373 -11.670 1.00 96.38 104 ILE A C 1
ATOM 848 O O . ILE A 1 104 ? 5.946 6.818 -10.760 1.00 96.38 104 ILE A O 1
ATOM 852 N N . GLN A 1 105 ? 4.262 7.083 -12.233 1.00 96.00 105 GLN A N 1
ATOM 853 C CA . GLN A 1 105 ? 3.972 8.453 -11.809 1.00 96.00 105 GLN A CA 1
ATOM 854 C C . GLN A 1 105 ? 3.660 8.500 -10.312 1.00 96.00 105 GLN A C 1
ATOM 856 O O . GLN A 1 105 ? 2.879 7.692 -9.814 1.00 96.00 105 GLN A O 1
ATOM 861 N N . HIS A 1 106 ? 4.234 9.487 -9.623 1.00 96.94 106 HIS A N 1
ATOM 862 C CA . HIS A 1 106 ? 3.920 9.756 -8.226 1.00 96.94 106 HIS A CA 1
ATOM 863 C C . HIS A 1 106 ? 2.421 10.016 -8.068 1.00 96.94 106 HIS A C 1
ATOM 865 O O . HIS A 1 106 ? 1.865 10.886 -8.747 1.00 96.94 106 HIS A O 1
ATOM 871 N N . ALA A 1 107 ? 1.787 9.291 -7.154 1.00 98.06 107 ALA A N 1
ATOM 872 C CA . ALA A 1 107 ? 0.429 9.555 -6.723 1.00 98.06 107 ALA A CA 1
ATOM 873 C C . ALA A 1 107 ? 0.428 9.921 -5.239 1.00 98.06 107 ALA A C 1
ATOM 875 O O . ALA A 1 107 ? 0.975 9.196 -4.415 1.00 98.06 107 ALA A O 1
ATOM 876 N N . PHE A 1 108 ? -0.191 11.050 -4.911 1.00 98.44 108 PHE A N 1
ATOM 877 C CA . PHE A 1 108 ? -0.417 11.484 -3.538 1.00 98.44 108 PHE A CA 1
ATOM 878 C C . PHE A 1 108 ? -1.902 11.407 -3.235 1.00 98.44 108 PHE A C 1
ATOM 880 O O . PHE A 1 108 ? -2.723 11.930 -3.994 1.00 98.44 108 PHE A O 1
ATOM 887 N N . LEU A 1 109 ? -2.239 10.759 -2.129 1.00 98.56 109 LEU A N 1
ATOM 888 C CA . LEU A 1 109 ? -3.603 10.583 -1.677 1.00 98.56 109 LEU A CA 1
ATOM 889 C C . LEU A 1 109 ? -3.775 11.201 -0.294 1.00 98.56 109 LEU A C 1
ATOM 891 O O . LEU A 1 109 ? -2.886 11.121 0.552 1.00 98.56 109 LEU A O 1
ATOM 895 N N . ALA A 1 110 ? -4.921 11.832 -0.062 1.00 98.62 110 ALA A N 1
ATOM 896 C CA . ALA A 1 110 ? -5.291 12.327 1.257 1.00 98.62 110 ALA A CA 1
ATOM 897 C C . ALA A 1 110 ? -6.808 12.328 1.436 1.00 98.62 110 ALA A C 1
ATOM 899 O O . ALA A 1 110 ? -7.547 12.653 0.506 1.00 98.62 110 ALA A O 1
ATOM 900 N N . GLY A 1 111 ? -7.289 12.000 2.631 1.00 98.44 111 GLY A N 1
ATOM 901 C CA . GLY A 1 111 ? -8.723 11.991 2.890 1.00 98.44 111 GLY A CA 1
ATOM 902 C C . GLY A 1 111 ? -9.110 11.392 4.231 1.00 98.44 111 GLY A C 1
ATOM 903 O O . GLY A 1 111 ? -8.337 11.429 5.188 1.00 98.44 111 GLY A O 1
ATOM 904 N N . LEU A 1 112 ? -10.337 10.883 4.300 1.00 98.31 112 LEU A N 1
ATOM 905 C CA . LEU A 1 112 ? -10.922 10.338 5.522 1.00 98.31 112 LEU A CA 1
ATOM 906 C C . LEU A 1 112 ? -11.012 8.820 5.448 1.00 98.31 112 LEU A C 1
ATOM 908 O O . LEU A 1 112 ? -11.376 8.265 4.415 1.00 98.31 112 LEU A O 1
ATOM 912 N N . ASP A 1 113 ? -10.736 8.186 6.578 1.00 97.94 113 ASP A N 1
ATOM 913 C CA . ASP A 1 113 ? -10.839 6.751 6.810 1.00 97.94 113 ASP A CA 1
ATOM 914 C C . ASP A 1 113 ? -11.844 6.508 7.941 1.00 97.94 113 ASP A C 1
ATOM 916 O O . ASP A 1 113 ? -11.751 7.125 9.006 1.00 97.94 113 ASP A O 1
ATOM 920 N N . TYR A 1 114 ? -12.826 5.646 7.698 1.00 97.75 114 TYR A N 1
ATOM 921 C CA . TYR A 1 114 ? -13.799 5.192 8.681 1.00 97.75 114 TYR A CA 1
ATOM 922 C C . TYR A 1 114 ? -13.567 3.719 9.005 1.00 97.75 114 TYR A C 1
ATOM 924 O O . TYR A 1 114 ? -13.745 2.845 8.153 1.00 97.75 114 TYR A O 1
ATOM 932 N N . GLY A 1 115 ? -13.241 3.449 10.266 1.00 96.25 115 GLY A N 1
ATOM 933 C CA . GLY A 1 115 ? -13.064 2.112 10.798 1.00 96.25 115 GLY A CA 1
ATOM 934 C C . GLY A 1 115 ? -14.275 1.602 11.564 1.00 96.25 115 GLY A C 1
ATOM 935 O O . GLY A 1 115 ? -14.788 2.252 12.475 1.00 96.25 115 GLY A O 1
ATOM 936 N N . TRP A 1 116 ? -14.687 0.383 11.234 1.00 96.31 116 TRP A N 1
ATOM 937 C CA . TRP A 1 116 ? -15.694 -0.374 11.958 1.00 96.31 116 TRP A CA 1
ATOM 938 C C . TRP A 1 116 ? -15.169 -1.761 12.311 1.00 96.31 116 TRP A C 1
ATOM 940 O O . TRP A 1 116 ? -14.481 -2.409 11.522 1.00 96.31 116 TRP A O 1
ATOM 950 N N . HIS A 1 117 ? -15.543 -2.246 13.490 1.00 95.50 117 HIS A N 1
ATOM 951 C CA . HIS A 1 117 ? -15.317 -3.626 13.884 1.00 95.50 117 HIS A CA 1
ATOM 952 C C . HIS A 1 117 ? -16.457 -4.140 14.762 1.00 95.50 117 HIS A C 1
ATOM 954 O O . HIS A 1 117 ? -17.174 -3.369 15.404 1.00 95.50 117 HIS A O 1
ATOM 960 N N . ASN A 1 118 ? -16.619 -5.461 14.824 1.00 95.25 118 ASN A N 1
ATOM 961 C CA . ASN A 1 118 ? -17.504 -6.069 15.815 1.00 95.25 118 ASN A CA 1
ATOM 962 C C . ASN A 1 118 ? -16.851 -6.084 17.213 1.00 95.25 118 ASN A C 1
ATOM 964 O O . ASN A 1 118 ? -15.644 -5.905 17.360 1.00 95.25 118 ASN A O 1
ATOM 968 N N . HIS A 1 119 ? -17.644 -6.347 18.254 1.00 93.19 119 HIS A N 1
ATOM 969 C CA . HIS A 1 119 ? -17.181 -6.341 19.651 1.00 93.19 119 HIS A CA 1
ATOM 970 C C . HIS A 1 119 ? -15.962 -7.251 19.915 1.00 93.19 119 HIS A C 1
ATOM 972 O O . HIS A 1 119 ? -15.103 -6.921 20.726 1.00 93.19 119 HIS A O 1
ATOM 978 N N . ASN A 1 120 ? -15.865 -8.381 19.208 1.00 92.19 120 ASN A N 1
ATOM 979 C CA . ASN A 1 120 ? -14.816 -9.384 19.421 1.00 92.19 120 ASN A CA 1
ATOM 980 C C . ASN A 1 120 ? -13.598 -9.221 18.486 1.00 92.19 120 ASN A C 1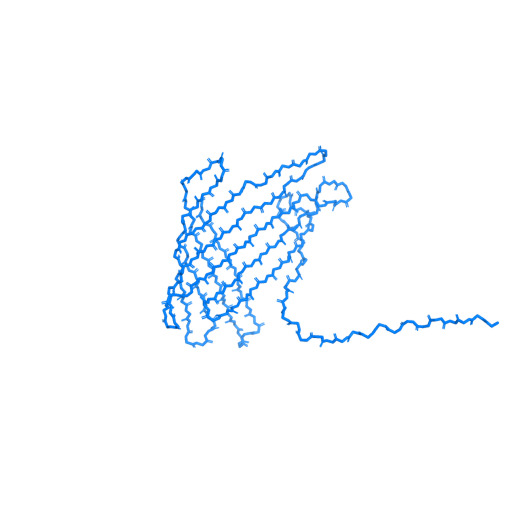
ATOM 982 O O . ASN A 1 120 ? -12.644 -9.998 18.582 1.00 92.19 120 ASN A O 1
ATOM 986 N N . PHE A 1 121 ? -13.611 -8.209 17.608 1.00 91.44 121 PHE A N 1
ATOM 987 C CA . PHE A 1 121 ? -12.571 -7.960 16.601 1.00 91.44 121 PHE A CA 1
ATOM 988 C C . PHE A 1 121 ? -12.307 -9.169 15.689 1.00 91.44 121 PHE A C 1
ATOM 990 O O . PHE A 1 121 ? -11.165 -9.478 15.363 1.00 91.44 121 PHE A O 1
ATOM 997 N N . ASP A 1 122 ? -13.372 -9.874 15.312 1.00 94.19 122 ASP A N 1
ATOM 998 C CA . ASP A 1 122 ? -13.335 -10.952 14.313 1.00 94.19 122 ASP A CA 1
ATOM 999 C C . ASP A 1 122 ? -13.805 -10.468 12.936 1.00 94.19 122 ASP A C 1
ATOM 1001 O O . ASP A 1 122 ? -13.708 -11.182 11.943 1.00 94.19 122 ASP A O 1
ATOM 1005 N N . ARG A 1 123 ? -14.393 -9.272 12.877 1.00 96.00 123 ARG A N 1
ATOM 1006 C CA . ARG A 1 123 ? -14.822 -8.618 11.644 1.00 96.00 123 ARG A CA 1
ATOM 1007 C C . ARG A 1 123 ? -14.381 -7.176 11.714 1.00 96.00 123 ARG A C 1
ATOM 1009 O O . ARG A 1 123 ? -14.765 -6.481 12.656 1.00 96.00 123 ARG A O 1
ATOM 1016 N N . PHE A 1 124 ? -13.620 -6.754 10.723 1.00 94.88 124 PHE A N 1
ATOM 1017 C CA . PHE A 1 124 ? -13.087 -5.411 10.601 1.00 94.88 124 PHE A CA 1
ATOM 1018 C C . PHE A 1 124 ? -13.312 -4.898 9.181 1.00 94.88 124 PHE A C 1
ATOM 1020 O O . PHE A 1 124 ? -13.198 -5.655 8.216 1.00 94.88 124 PHE A O 1
ATOM 1027 N N . LEU A 1 125 ? -13.635 -3.614 9.069 1.00 96.50 125 LEU A N 1
ATOM 1028 C CA . LEU A 1 125 ? -13.759 -2.898 7.808 1.00 96.50 125 LEU A CA 1
ATOM 1029 C C . LEU A 1 125 ? -13.175 -1.494 7.974 1.00 96.50 125 LEU A C 1
ATOM 1031 O O . LEU A 1 125 ? -13.541 -0.773 8.903 1.00 96.50 125 LEU A O 1
ATOM 1035 N N . ASN A 1 126 ? -12.307 -1.082 7.060 1.00 95.69 126 ASN A N 1
ATOM 1036 C CA . ASN A 1 126 ? -11.965 0.319 6.838 1.00 95.69 126 ASN A CA 1
ATOM 1037 C C . ASN A 1 126 ? -12.502 0.745 5.485 1.00 95.69 126 ASN A C 1
ATOM 1039 O O . ASN A 1 126 ? -12.338 0.035 4.494 1.00 95.69 126 ASN A O 1
ATOM 1043 N N . PHE A 1 127 ? -13.161 1.895 5.466 1.00 98.25 127 PHE A N 1
ATOM 1044 C CA . PHE A 1 127 ? -13.632 2.521 4.247 1.00 98.25 127 PHE A CA 1
ATOM 1045 C C . PHE A 1 127 ? -13.057 3.925 4.146 1.00 98.25 127 PHE A C 1
ATOM 1047 O O . PHE A 1 127 ? -13.267 4.759 5.027 1.00 98.25 127 PHE A O 1
ATOM 1054 N N . LYS A 1 128 ? -12.344 4.177 3.055 1.00 98.38 128 LYS A N 1
ATOM 1055 C CA . LYS A 1 128 ? -11.579 5.396 2.834 1.00 98.38 128 LYS A CA 1
ATOM 1056 C C . LYS A 1 128 ? -12.135 6.148 1.639 1.00 98.38 128 LYS A C 1
ATOM 1058 O O . LYS A 1 128 ? -12.433 5.554 0.603 1.00 98.38 128 LYS A O 1
ATOM 1063 N N . VAL A 1 129 ? -12.235 7.464 1.783 1.00 98.50 129 VAL A N 1
ATOM 1064 C CA . VAL A 1 129 ? -12.585 8.397 0.711 1.00 98.50 129 VAL A CA 1
ATOM 1065 C C . VAL A 1 129 ? -11.426 9.365 0.557 1.00 98.50 129 VAL A C 1
ATOM 1067 O O . VAL A 1 129 ? -11.191 10.201 1.433 1.00 98.50 129 VAL A O 1
ATOM 1070 N N . LEU A 1 130 ? -10.691 9.233 -0.543 1.00 98.62 130 LEU A N 1
ATOM 1071 C CA . LEU A 1 130 ? -9.419 9.908 -0.758 1.00 98.62 130 LEU A CA 1
ATOM 1072 C C . LEU A 1 130 ? -9.494 10.806 -1.989 1.00 98.62 130 LEU A C 1
ATOM 1074 O O . LEU A 1 130 ? -9.944 10.398 -3.058 1.00 98.62 130 LEU A O 1
ATOM 1078 N N . TYR A 1 131 ? -9.001 12.029 -1.851 1.00 98.44 131 TYR A N 1
ATOM 1079 C CA . TYR A 1 131 ? -8.545 12.809 -2.990 1.00 98.44 131 TYR A CA 1
ATOM 1080 C C . TYR A 1 131 ? -7.230 12.210 -3.491 1.00 98.44 131 TYR A C 1
ATOM 1082 O O . TYR A 1 131 ? -6.359 11.907 -2.677 1.00 98.44 131 TYR A O 1
ATOM 1090 N N . LYS A 1 132 ? -7.076 12.060 -4.810 1.00 98.38 132 LYS A N 1
ATOM 1091 C CA . LYS A 1 132 ? -5.892 11.470 -5.448 1.00 98.38 132 LYS A CA 1
ATOM 1092 C C . LYS A 1 132 ? -5.322 12.423 -6.492 1.00 98.38 132 LYS A C 1
ATOM 1094 O O . LYS A 1 132 ? -6.009 12.814 -7.433 1.00 98.38 132 LYS A O 1
ATOM 1099 N N . ASN A 1 133 ? -4.048 12.769 -6.345 1.00 98.06 133 ASN A N 1
ATOM 1100 C CA . ASN A 1 133 ? -3.284 13.572 -7.291 1.00 98.06 133 ASN A CA 1
ATOM 1101 C C . ASN A 1 133 ? -2.206 12.702 -7.939 1.00 98.06 133 ASN A C 1
ATOM 1103 O O . ASN A 1 133 ? -1.285 12.271 -7.256 1.00 98.06 133 ASN A O 1
ATOM 1107 N N . ILE A 1 134 ? -2.307 12.462 -9.246 1.00 97.56 134 ILE A N 1
ATOM 1108 C CA . ILE A 1 134 ? -1.285 11.753 -10.024 1.00 97.56 134 ILE A CA 1
ATOM 1109 C C . ILE A 1 134 ? -0.468 12.796 -10.783 1.00 97.56 134 ILE A C 1
ATOM 1111 O O . ILE A 1 134 ? -0.951 13.401 -11.750 1.00 97.56 134 ILE A O 1
ATOM 1115 N N . VAL A 1 135 ? 0.767 13.014 -10.338 1.00 96.50 135 VAL A N 1
ATOM 1116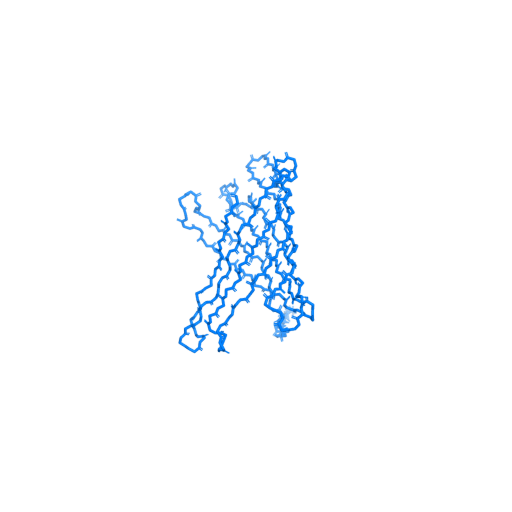 C CA . VAL A 1 135 ? 1.638 14.088 -10.824 1.00 96.50 135 VAL A CA 1
ATOM 1117 C C . VAL A 1 135 ? 1.884 13.934 -12.324 1.00 96.50 135 VAL A C 1
ATOM 1119 O O . VAL A 1 135 ? 2.289 12.878 -12.806 1.00 96.50 135 VAL A O 1
ATOM 1122 N N . GLY A 1 136 ? 1.613 15.003 -13.074 1.00 94.56 136 GLY A N 1
ATOM 1123 C CA . GLY A 1 136 ? 1.793 15.038 -14.527 1.00 94.56 136 GLY A CA 1
ATOM 1124 C C . GLY A 1 136 ? 0.754 14.255 -15.338 1.00 94.56 136 GLY A C 1
ATOM 1125 O O . GLY A 1 136 ? 0.866 14.233 -16.560 1.00 94.56 136 GLY A O 1
ATOM 1126 N N . LYS A 1 137 ? -0.255 13.638 -14.700 1.00 94.00 137 LYS A N 1
ATOM 1127 C CA . LYS A 1 137 ? -1.274 12.831 -15.396 1.00 94.00 137 LYS A CA 1
ATOM 1128 C C . LYS A 1 137 ? -2.709 13.216 -15.035 1.00 94.00 137 LYS A C 1
ATOM 1130 O O . LYS A 1 137 ? -3.469 13.612 -15.912 1.00 94.00 137 LYS A O 1
ATOM 1135 N N . HIS A 1 138 ? -3.073 13.145 -13.755 1.00 93.56 138 HIS A N 1
ATOM 1136 C CA . HIS A 1 138 ? -4.421 13.451 -13.267 1.00 93.56 138 HIS A CA 1
ATOM 1137 C C . HIS A 1 138 ? -4.331 14.326 -12.014 1.00 93.56 138 HIS A C 1
ATOM 1139 O O . HIS A 1 138 ? -4.193 13.800 -10.909 1.00 93.56 138 HIS A O 1
ATOM 1145 N N . PRO A 1 139 ? -4.385 15.664 -12.157 1.00 90.12 139 PRO A N 1
ATOM 1146 C CA . PRO A 1 139 ? -4.194 16.558 -11.025 1.00 90.12 139 PRO A CA 1
ATOM 1147 C C . PRO A 1 139 ? -5.363 16.530 -10.036 1.00 90.12 139 PRO A C 1
ATOM 1149 O O . PRO A 1 139 ? -5.140 16.822 -8.870 1.00 90.12 139 PRO A O 1
ATOM 1152 N N . LEU A 1 140 ? -6.572 16.176 -10.482 1.00 93.94 140 LEU A N 1
ATOM 1153 C CA . LEU A 1 140 ? -7.781 16.077 -9.665 1.00 93.94 140 LEU A CA 1
ATOM 1154 C C . LEU A 1 140 ? -8.452 14.725 -9.936 1.00 93.94 140 LEU A C 1
ATOM 1156 O O . LEU A 1 140 ? -9.116 14.564 -10.958 1.00 93.94 140 LEU A O 1
ATOM 1160 N N . SER A 1 141 ? -8.259 13.762 -9.039 1.00 95.94 141 SER A N 1
ATOM 1161 C CA . SER A 1 141 ? -8.952 12.470 -9.052 1.00 95.94 141 SER A CA 1
ATOM 1162 C C . SER A 1 141 ? -9.413 12.090 -7.641 1.00 95.94 141 SER A C 1
ATOM 1164 O O . SER A 1 141 ? -9.229 12.845 -6.680 1.00 95.94 141 SER A O 1
ATOM 1166 N N . PHE A 1 142 ? -10.017 10.915 -7.510 1.00 97.56 142 PHE A N 1
ATOM 1167 C CA . PHE A 1 142 ? -10.434 10.334 -6.241 1.00 97.56 142 PHE A CA 1
ATOM 1168 C C . PHE A 1 142 ? -10.034 8.858 -6.162 1.00 97.56 142 PHE A C 1
ATOM 1170 O O . PHE A 1 142 ? -9.686 8.247 -7.169 1.00 97.56 142 PHE A O 1
ATOM 1177 N N . GLN A 1 143 ? -10.078 8.298 -4.958 1.00 98.31 143 GLN A N 1
ATOM 1178 C CA . GLN A 1 143 ? -10.018 6.863 -4.720 1.00 98.31 143 GLN A CA 1
ATOM 1179 C C . GLN A 1 143 ? -10.946 6.505 -3.561 1.00 98.31 143 GLN A C 1
ATOM 1181 O O . GLN A 1 143 ? -10.962 7.180 -2.528 1.00 98.31 143 GLN A O 1
ATOM 1186 N N . LEU A 1 144 ? -11.728 5.446 -3.746 1.00 98.44 144 LEU A N 1
ATOM 1187 C CA . LEU A 1 144 ? -12.457 4.778 -2.676 1.00 98.44 144 LEU A CA 1
ATOM 1188 C C . LEU A 1 144 ? -11.735 3.475 -2.362 1.00 98.44 144 LEU A C 1
ATOM 1190 O O . LEU A 1 144 ? -11.541 2.670 -3.270 1.00 98.44 144 LEU A O 1
ATOM 1194 N N . THR A 1 145 ? -11.377 3.262 -1.099 1.00 98.06 145 THR A N 1
ATOM 1195 C CA . THR A 1 145 ? -10.677 2.044 -0.673 1.00 98.06 145 THR A CA 1
ATOM 1196 C C . THR A 1 145 ? -11.470 1.339 0.411 1.00 98.06 145 THR A C 1
ATOM 1198 O O . THR A 1 145 ? -11.843 1.947 1.414 1.00 98.06 145 THR A O 1
ATOM 1201 N N . GLY A 1 146 ? -11.714 0.045 0.224 1.00 97.50 146 GLY A N 1
ATOM 1202 C CA . GLY A 1 146 ? -12.213 -0.849 1.263 1.00 97.50 146 GLY A CA 1
ATOM 1203 C C . GLY A 1 146 ? -11.110 -1.802 1.705 1.00 97.50 146 GLY A C 1
ATOM 1204 O O . GLY A 1 146 ? -10.529 -2.460 0.854 1.00 97.50 146 GLY A O 1
ATOM 1205 N N . VAL A 1 147 ? -10.848 -1.910 3.007 1.00 96.19 147 VAL A N 1
ATOM 1206 C CA . VAL A 1 147 ? -9.930 -2.904 3.597 1.00 96.19 147 VAL A CA 1
ATOM 1207 C C . VAL A 1 147 ? -10.706 -3.737 4.603 1.00 96.19 147 VAL A C 1
ATOM 1209 O O . VAL A 1 147 ? -11.394 -3.174 5.453 1.00 96.19 147 VAL A O 1
ATOM 1212 N N . TRP A 1 148 ? -10.617 -5.061 4.535 1.00 96.25 148 TRP A N 1
ATOM 1213 C CA . TRP A 1 148 ? -11.340 -5.948 5.445 1.00 96.25 148 TRP A CA 1
ATOM 1214 C C . TRP A 1 148 ? -10.438 -7.010 6.061 1.00 96.25 148 TRP A C 1
ATOM 1216 O O . TRP A 1 148 ? -9.486 -7.484 5.445 1.00 96.25 148 TRP A O 1
ATOM 1226 N N . ASP A 1 149 ? -10.809 -7.426 7.270 1.00 94.50 149 ASP A N 1
ATOM 1227 C CA . ASP A 1 149 ? -10.326 -8.651 7.903 1.00 94.50 149 ASP A CA 1
ATOM 1228 C C . ASP A 1 149 ? -11.522 -9.410 8.480 1.00 94.50 149 ASP A C 1
ATOM 1230 O O . ASP A 1 149 ? -12.350 -8.853 9.213 1.00 94.50 149 ASP A O 1
ATOM 1234 N N . LEU A 1 150 ? -11.635 -10.681 8.106 1.00 95.38 150 LEU A N 1
ATOM 1235 C CA . LEU A 1 150 ? -12.641 -11.604 8.601 1.00 95.38 150 LEU A CA 1
ATOM 1236 C C . LEU A 1 150 ? -11.942 -12.813 9.208 1.00 95.38 150 LEU A C 1
ATOM 1238 O O . LEU A 1 150 ? -11.358 -13.628 8.497 1.00 95.38 150 LEU A O 1
ATOM 1242 N N . SER A 1 151 ? -12.053 -12.959 10.520 1.00 95.06 151 SER A N 1
ATOM 1243 C CA . SER A 1 151 ? -11.446 -14.040 11.282 1.00 95.06 151 SER A CA 1
ATOM 1244 C C . SER A 1 151 ? -12.492 -15.089 11.687 1.00 95.06 151 SER A C 1
ATOM 1246 O O . SER A 1 151 ? -13.578 -14.784 12.181 1.00 95.06 151 SER A O 1
ATOM 1248 N N . PHE A 1 152 ? -12.154 -16.361 11.488 1.00 93.94 152 PHE A N 1
ATOM 1249 C CA . PHE A 1 152 ? -13.004 -17.530 11.711 1.00 93.94 152 PHE A CA 1
ATOM 1250 C C . PHE A 1 152 ? -12.302 -18.555 12.610 1.00 93.94 152 PHE A C 1
ATOM 1252 O O . PHE A 1 152 ? -11.083 -18.528 12.799 1.00 93.94 152 PHE A O 1
ATOM 1259 N N . TYR A 1 153 ? -13.080 -19.492 13.163 1.00 94.31 153 TYR A N 1
ATOM 1260 C CA . TYR A 1 153 ? -12.577 -20.616 13.965 1.00 94.31 153 TYR A CA 1
ATOM 1261 C C . TYR A 1 153 ? -11.617 -20.189 15.089 1.00 94.31 153 TYR A C 1
ATOM 1263 O O . TYR A 1 153 ? -10.514 -20.721 15.205 1.00 94.31 153 TYR A O 1
ATOM 1271 N N . ASN A 1 154 ? -12.029 -19.221 15.916 1.00 91.19 154 ASN A N 1
ATOM 1272 C CA . ASN A 1 154 ? -11.197 -18.624 16.970 1.00 91.19 154 ASN A CA 1
ATOM 1273 C C . ASN A 1 154 ? -9.883 -18.034 16.423 1.00 91.19 154 ASN A C 1
ATOM 1275 O O . ASN A 1 154 ? -8.810 -18.319 16.955 1.00 91.19 154 ASN A O 1
ATOM 1279 N N . LYS A 1 155 ? -9.974 -17.237 15.347 1.00 89.44 155 LYS A N 1
ATOM 1280 C CA . LYS A 1 155 ? -8.842 -16.541 14.704 1.00 89.44 155 LYS A CA 1
ATOM 1281 C C . LYS A 1 155 ? -7.767 -17.475 14.135 1.00 89.44 155 LYS A C 1
ATOM 1283 O O . LYS A 1 155 ? -6.609 -17.097 14.011 1.00 89.44 155 LYS A O 1
ATOM 1288 N N . ARG A 1 156 ? -8.141 -18.716 13.804 1.00 92.00 156 ARG A N 1
ATOM 1289 C CA . ARG A 1 156 ? -7.242 -19.688 13.154 1.00 92.00 156 ARG A CA 1
ATOM 1290 C C . ARG A 1 156 ? -7.248 -19.572 11.638 1.00 92.00 156 ARG A C 1
ATOM 1292 O O . ARG A 1 156 ? -6.316 -20.040 10.995 1.00 92.00 156 ARG A O 1
ATOM 1299 N N . ILE A 1 157 ? -8.315 -19.012 11.081 1.00 93.00 157 ILE A N 1
ATOM 1300 C CA . ILE A 1 157 ? -8.452 -18.760 9.650 1.00 93.00 157 ILE A CA 1
ATOM 1301 C C . ILE A 1 157 ? -8.854 -17.304 9.495 1.00 93.00 157 ILE A C 1
ATOM 1303 O O . ILE A 1 157 ? -9.860 -16.902 10.075 1.00 93.00 157 ILE A O 1
ATOM 1307 N N . SER A 1 158 ? -8.103 -16.553 8.699 1.00 90.88 158 SER A N 1
ATOM 1308 C CA . SER A 1 158 ? -8.417 -15.165 8.377 1.00 90.88 158 SER A CA 1
ATOM 1309 C C . SER A 1 158 ? -8.544 -15.006 6.868 1.00 90.88 158 SER A C 1
ATOM 1311 O O . SER A 1 158 ? -7.777 -15.586 6.102 1.00 90.88 158 SER A O 1
ATOM 1313 N N . VAL A 1 159 ? -9.552 -14.248 6.455 1.00 93.88 159 VAL A N 1
ATOM 1314 C CA . VAL A 1 159 ? -9.759 -13.793 5.083 1.00 93.88 159 VAL A CA 1
ATOM 1315 C C . VAL A 1 159 ? -9.678 -12.279 5.124 1.00 93.88 159 VAL A C 1
ATOM 1317 O O . VAL A 1 159 ? -10.600 -11.611 5.595 1.00 93.88 159 VAL A O 1
ATOM 1320 N N . CYS A 1 160 ? -8.562 -11.750 4.652 1.00 92.44 160 CYS A N 1
ATOM 1321 C CA . CYS A 1 160 ? -8.289 -10.325 4.596 1.00 92.44 160 CYS A CA 1
ATOM 1322 C C . CYS A 1 160 ? -8.047 -9.885 3.153 1.00 92.44 160 CYS A C 1
ATOM 1324 O O . CYS A 1 160 ? -7.818 -10.709 2.264 1.00 92.44 160 CYS A O 1
ATOM 1326 N N . GLY A 1 161 ? -8.159 -8.587 2.911 1.00 92.00 161 GLY A N 1
ATOM 1327 C CA . GLY A 1 161 ? -7.902 -8.016 1.600 1.00 92.00 161 GLY A CA 1
ATOM 1328 C C . GLY A 1 161 ? -8.283 -6.551 1.522 1.00 92.00 161 GLY A C 1
ATOM 1329 O O . GLY A 1 161 ? -8.747 -5.951 2.496 1.00 92.00 161 GLY A O 1
ATOM 1330 N N . PHE A 1 162 ? -8.085 -5.988 0.337 1.00 95.25 162 PHE A N 1
ATOM 1331 C CA . PHE A 1 162 ? -8.476 -4.628 0.017 1.00 95.25 162 PHE A CA 1
ATOM 1332 C C . PHE A 1 162 ? -9.010 -4.531 -1.414 1.00 95.25 162 PHE A C 1
ATOM 1334 O O . PHE A 1 162 ? -8.816 -5.433 -2.232 1.00 95.25 162 PHE A O 1
ATOM 1341 N N . ALA A 1 163 ? -9.714 -3.442 -1.704 1.00 97.12 163 ALA A N 1
ATOM 1342 C CA . ALA A 1 163 ? -10.180 -3.105 -3.037 1.00 97.12 163 ALA A CA 1
ATOM 1343 C C . ALA A 1 163 ? -10.217 -1.589 -3.215 1.00 97.12 163 ALA A C 1
ATOM 1345 O O . ALA A 1 163 ? -10.804 -0.883 -2.391 1.00 97.12 163 ALA A O 1
ATOM 1346 N N . ASP A 1 164 ? -9.654 -1.131 -4.331 1.00 96.56 164 ASP A N 1
ATOM 1347 C CA . ASP A 1 164 ? -9.644 0.272 -4.725 1.00 96.56 164 ASP A CA 1
ATOM 1348 C C . ASP A 1 164 ? -10.527 0.520 -5.946 1.00 96.56 164 ASP A C 1
ATOM 1350 O O . ASP A 1 164 ? -10.533 -0.251 -6.907 1.00 96.56 164 ASP A O 1
ATOM 1354 N N . PHE A 1 165 ? -11.225 1.650 -5.934 1.00 97.12 165 PHE A N 1
ATOM 1355 C CA . PHE A 1 165 ? -11.932 2.204 -7.083 1.00 97.12 165 PHE A CA 1
ATOM 1356 C C . PHE A 1 165 ? -11.454 3.638 -7.320 1.00 97.12 165 PHE A C 1
ATOM 1358 O O . PHE A 1 165 ? -11.650 4.496 -6.454 1.00 97.12 165 PHE A O 1
ATOM 1365 N N . TRP A 1 166 ? -10.803 3.880 -8.461 1.00 93.06 166 TRP A N 1
ATOM 1366 C CA . TRP A 1 166 ? -10.162 5.148 -8.830 1.00 93.06 166 TRP A CA 1
ATOM 1367 C C . TRP A 1 166 ? -10.087 5.343 -10.348 1.00 93.06 166 TRP A C 1
ATOM 1369 O O . TRP A 1 166 ? -10.268 4.343 -11.082 1.00 93.06 166 TRP A O 1
#

pLDDT: mean 89.99, std 14.83, range [41.5, 98.62]